Protein AF-A0A101WC70-F1 (afdb_monomer)

Sequence (126 aa):
MDKTLNGGHLANAIAVIALTVGQRHPVLVGEPLADASGFSHPGLIPTGIPMLCASQAGLVKIRREALDNGCDVVDFPIQGQQTKSYSEFIEMTEHIRPEDMKYTGIALIGQKKTIGRIVRNLELLR

Radius of gyration: 16.21 Å; Cα contacts (8 Å, |Δi|>4): 156; chains: 1; bounding box: 30×36×50 Å

Solvent-accessible surface area (backbone atoms only — not comparable to full-atom values): 7504 Å² total; per-residue (Å²): 53,30,66,86,58,54,72,70,64,36,54,48,50,53,50,58,45,49,54,53,49,42,71,77,42,54,83,54,46,42,71,65,45,66,49,99,86,68,52,77,41,82,39,51,58,87,61,90,79,89,56,40,32,32,53,60,73,47,49,53,51,50,52,53,54,36,50,80,70,72,29,51,75,47,72,40,51,51,54,73,77,73,46,94,46,70,65,58,30,50,62,60,49,76,76,49,52,81,90,74,58,50,48,49,31,64,49,81,45,70,58,67,70,60,53,48,66,74,51,68,88,51,48,72,59,130

Structure (mmCIF, N/CA/C/O backbone):
data_AF-A0A101WC70-F1
#
_entry.id   AF-A0A101WC70-F1
#
loop_
_atom_site.group_PDB
_atom_site.id
_atom_site.type_symbol
_atom_site.label_atom_id
_atom_site.label_alt_id
_atom_site.label_comp_id
_atom_site.label_asym_id
_atom_site.label_entity_id
_atom_site.label_seq_id
_atom_site.pdbx_PDB_ins_code
_atom_site.Cartn_x
_atom_site.Cartn_y
_atom_site.Cartn_z
_atom_site.occupancy
_atom_site.B_iso_or_equiv
_atom_site.auth_seq_id
_atom_site.auth_comp_id
_atom_site.auth_asym_id
_atom_site.auth_atom_id
_atom_site.pdbx_PDB_model_num
ATOM 1 N N . MET A 1 1 ? 4.820 -3.196 -0.959 1.00 97.62 1 MET A N 1
ATOM 2 C CA . MET A 1 1 ? 5.820 -2.200 -1.399 1.00 97.62 1 MET A CA 1
ATOM 3 C C . MET A 1 1 ? 6.978 -2.898 -2.087 1.00 97.62 1 MET A C 1
ATOM 5 O O . MET A 1 1 ? 7.262 -4.043 -1.740 1.00 97.62 1 MET A O 1
ATOM 9 N N . ASP A 1 2 ? 7.632 -2.245 -3.045 1.00 97.00 2 ASP A N 1
ATOM 10 C CA . ASP A 1 2 ? 8.917 -2.723 -3.560 1.00 97.00 2 ASP A CA 1
ATOM 11 C C . ASP A 1 2 ? 9.961 -2.660 -2.442 1.00 97.00 2 ASP A C 1
ATOM 13 O O . ASP A 1 2 ? 10.137 -1.626 -1.798 1.00 97.00 2 ASP A O 1
ATOM 17 N N . LYS A 1 3 ? 10.644 -3.780 -2.205 1.00 95.94 3 LYS A N 1
ATOM 18 C CA . LYS A 1 3 ? 11.658 -3.921 -1.158 1.00 95.94 3 LYS A CA 1
ATOM 19 C C . LYS A 1 3 ? 12.879 -3.015 -1.342 1.00 95.94 3 LYS A C 1
ATOM 21 O O . LYS A 1 3 ? 13.647 -2.864 -0.400 1.00 95.94 3 LYS A O 1
ATOM 26 N N . THR A 1 4 ? 13.109 -2.471 -2.539 1.00 95.25 4 THR A N 1
ATOM 27 C CA . THR A 1 4 ? 14.253 -1.576 -2.790 1.00 95.25 4 THR A CA 1
ATOM 28 C C . THR A 1 4 ? 13.941 -0.109 -2.499 1.00 95.25 4 THR A C 1
ATOM 30 O O . THR A 1 4 ? 14.854 0.717 -2.463 1.00 95.25 4 THR A O 1
ATOM 33 N N . LEU A 1 5 ? 12.664 0.233 -2.314 1.00 94.88 5 LEU A N 1
ATOM 34 C CA . LEU A 1 5 ? 12.217 1.602 -2.093 1.00 94.88 5 LEU A CA 1
ATOM 35 C C . LEU A 1 5 ? 12.533 2.043 -0.658 1.00 94.88 5 LEU A C 1
ATOM 37 O O . LEU A 1 5 ? 12.310 1.296 0.289 1.00 94.88 5 LEU A O 1
ATOM 41 N N . ASN A 1 6 ? 13.041 3.261 -0.487 1.00 95.06 6 ASN A N 1
ATOM 42 C CA . ASN A 1 6 ? 13.446 3.784 0.817 1.00 95.06 6 ASN A CA 1
ATOM 43 C C . ASN A 1 6 ? 13.182 5.294 0.934 1.00 95.06 6 ASN A C 1
ATOM 45 O O . ASN A 1 6 ? 12.882 5.972 -0.055 1.00 95.06 6 ASN A O 1
ATOM 49 N N . GLY A 1 7 ? 13.272 5.805 2.165 1.00 95.50 7 GLY A N 1
ATOM 50 C CA . GLY A 1 7 ? 13.205 7.233 2.468 1.00 95.50 7 GLY A CA 1
ATOM 51 C C . GLY A 1 7 ? 11.957 7.923 1.909 1.00 95.50 7 GLY A C 1
ATOM 52 O O . GLY A 1 7 ? 10.840 7.413 2.016 1.00 95.50 7 GLY A O 1
ATOM 53 N N . GLY A 1 8 ? 12.159 9.091 1.294 1.00 96.06 8 GLY A N 1
ATOM 54 C CA . GLY A 1 8 ? 11.073 9.914 0.753 1.00 96.06 8 GLY A CA 1
ATOM 55 C C . GLY A 1 8 ? 10.264 9.231 -0.351 1.00 96.06 8 GLY A C 1
ATOM 56 O O . GLY A 1 8 ? 9.047 9.387 -0.390 1.00 96.06 8 GLY A O 1
ATOM 57 N N . HIS A 1 9 ? 10.899 8.415 -1.199 1.00 94.94 9 HIS A N 1
ATOM 58 C CA . HIS A 1 9 ? 10.188 7.678 -2.247 1.00 94.94 9 HIS A CA 1
ATOM 59 C C . HIS A 1 9 ? 9.244 6.628 -1.652 1.00 94.94 9 HIS A C 1
ATOM 61 O O . HIS A 1 9 ? 8.115 6.479 -2.117 1.00 94.94 9 HIS A O 1
ATOM 67 N N . LEU A 1 10 ? 9.663 5.937 -0.588 1.00 96.94 10 LEU A N 1
ATOM 68 C CA . LEU A 1 10 ? 8.797 4.983 0.101 1.00 96.94 10 LEU A CA 1
ATOM 69 C C . LEU A 1 10 ? 7.607 5.690 0.752 1.00 96.94 10 LEU A C 1
ATOM 71 O O . LEU A 1 10 ? 6.467 5.285 0.535 1.00 96.94 10 LEU A O 1
ATOM 75 N N . ALA A 1 11 ? 7.864 6.774 1.488 1.00 97.06 11 ALA A N 1
ATOM 76 C CA . ALA A 1 11 ? 6.817 7.555 2.140 1.00 97.06 11 ALA A CA 1
ATOM 77 C C . ALA A 1 11 ? 5.799 8.109 1.128 1.00 97.06 11 ALA A C 1
ATOM 79 O O . ALA A 1 11 ? 4.591 7.995 1.335 1.00 97.06 11 ALA A O 1
ATOM 80 N N . ASN A 1 12 ? 6.279 8.645 0.003 1.00 96.00 12 ASN A N 1
ATOM 81 C CA . ASN A 1 12 ? 5.430 9.145 -1.072 1.00 96.00 12 ASN A CA 1
ATOM 82 C C . ASN A 1 12 ? 4.545 8.041 -1.669 1.00 96.00 12 ASN A C 1
ATOM 84 O O . ASN A 1 12 ? 3.337 8.238 -1.784 1.00 96.00 12 ASN A O 1
ATOM 88 N N . ALA A 1 13 ? 5.115 6.876 -1.993 1.00 97.38 13 ALA A N 1
ATOM 89 C CA . ALA A 1 13 ? 4.345 5.774 -2.562 1.00 97.38 13 ALA A CA 1
ATOM 90 C C . ALA A 1 13 ? 3.240 5.297 -1.606 1.00 97.38 13 ALA A C 1
ATOM 92 O O . ALA A 1 13 ? 2.104 5.092 -2.030 1.00 97.38 13 ALA A O 1
ATOM 93 N N . ILE A 1 14 ? 3.546 5.178 -0.309 1.00 97.44 14 ILE A N 1
ATOM 94 C CA . ILE A 1 14 ? 2.555 4.826 0.717 1.00 97.44 14 ILE A CA 1
ATOM 95 C C . ILE A 1 14 ? 1.439 5.874 0.768 1.00 97.44 14 ILE A C 1
ATOM 97 O O . ILE A 1 14 ? 0.268 5.503 0.763 1.00 97.44 14 ILE A O 1
ATOM 101 N N . ALA A 1 15 ? 1.783 7.165 0.781 1.00 97.12 15 ALA A N 1
ATOM 102 C CA . ALA A 1 15 ? 0.808 8.249 0.866 1.00 97.12 15 ALA A CA 1
ATOM 103 C C . ALA A 1 15 ? -0.137 8.287 -0.345 1.00 97.12 15 ALA A C 1
ATOM 105 O O . ALA A 1 15 ? -1.352 8.346 -0.168 1.00 97.12 15 ALA A O 1
ATOM 106 N N . VAL A 1 16 ? 0.396 8.201 -1.56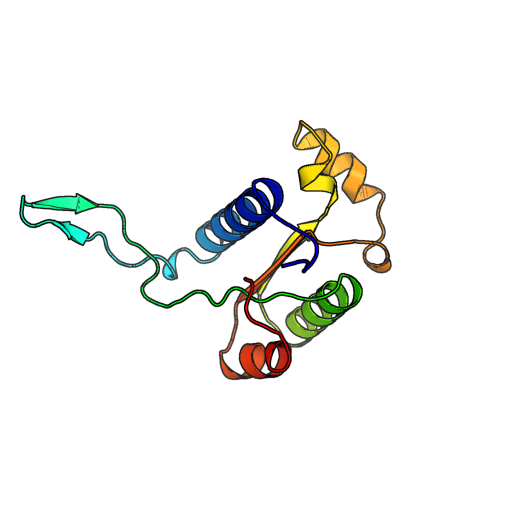8 1.00 96.56 16 VAL A N 1
ATOM 107 C CA . VAL A 1 16 ? -0.403 8.215 -2.809 1.00 96.56 16 VAL A CA 1
ATOM 108 C C . VAL A 1 16 ? -1.372 7.031 -2.857 1.00 96.56 16 VAL A C 1
ATOM 110 O O . VAL A 1 16 ? -2.562 7.203 -3.144 1.00 96.56 16 VAL A O 1
ATOM 113 N N . ILE A 1 17 ? -0.881 5.834 -2.522 1.00 97.94 17 ILE A N 1
ATOM 114 C CA . ILE A 1 17 ? -1.711 4.629 -2.466 1.00 97.94 17 ILE A CA 1
ATOM 115 C C . ILE A 1 17 ? -2.792 4.792 -1.391 1.00 97.94 17 ILE A C 1
ATOM 117 O O . ILE A 1 17 ? -3.969 4.584 -1.678 1.00 97.94 17 ILE A O 1
ATOM 121 N N . ALA A 1 18 ? -2.427 5.205 -0.174 1.00 96.75 18 ALA A N 1
ATOM 122 C CA . ALA A 1 18 ? -3.361 5.348 0.941 1.00 96.75 18 ALA A CA 1
ATOM 123 C C . ALA A 1 18 ? -4.463 6.385 0.670 1.00 96.75 18 ALA A C 1
ATOM 125 O O . ALA A 1 18 ? -5.623 6.117 0.977 1.00 96.75 18 ALA A O 1
ATOM 126 N N . LEU A 1 19 ? -4.134 7.525 0.049 1.00 96.44 19 LEU A N 1
ATOM 127 C CA . LEU A 1 19 ? -5.117 8.542 -0.346 1.00 96.44 19 LEU A CA 1
ATOM 128 C C . LEU A 1 19 ? -6.157 7.971 -1.314 1.00 96.44 19 LEU A C 1
ATOM 130 O O . LEU A 1 19 ? -7.358 8.152 -1.120 1.00 96.44 19 LEU A O 1
ATOM 134 N N . THR A 1 20 ? -5.700 7.220 -2.316 1.00 97.56 20 THR A N 1
ATOM 135 C CA . THR A 1 20 ? -6.585 6.593 -3.305 1.00 97.56 20 THR A CA 1
ATOM 136 C C . THR A 1 20 ? -7.436 5.487 -2.672 1.00 97.56 20 THR A C 1
ATOM 138 O O . THR A 1 20 ? -8.629 5.386 -2.954 1.00 97.56 20 THR A O 1
ATOM 141 N N . VAL A 1 21 ? -6.861 4.679 -1.771 1.00 96.94 21 VAL A N 1
ATOM 142 C CA . VAL A 1 21 ? -7.612 3.670 -1.005 1.00 96.94 21 VAL A CA 1
ATOM 143 C C . VAL A 1 21 ? -8.687 4.328 -0.144 1.00 96.94 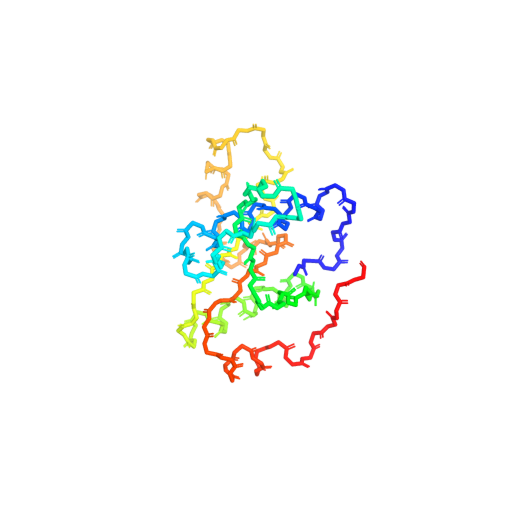21 VAL A C 1
ATOM 145 O O . VAL A 1 21 ? -9.829 3.884 -0.183 1.00 96.94 21 VAL A O 1
ATOM 148 N N . GLY A 1 22 ? -8.356 5.394 0.589 1.00 95.12 22 GLY A N 1
ATOM 149 C CA . GLY A 1 22 ? -9.307 6.119 1.434 1.00 95.12 22 GLY A CA 1
ATOM 150 C C . GLY A 1 22 ? -10.440 6.764 0.634 1.00 95.12 22 GLY A C 1
ATOM 151 O O . GLY A 1 22 ? -11.591 6.711 1.054 1.00 95.12 22 GLY A O 1
ATOM 152 N N . GLN A 1 23 ? -10.143 7.297 -0.555 1.00 96.44 23 GLN A N 1
ATOM 153 C CA . GLN A 1 23 ? -11.167 7.828 -1.458 1.00 96.44 23 GLN A CA 1
ATOM 154 C C . GLN A 1 23 ? -12.114 6.730 -1.970 1.00 96.44 23 GLN A C 1
ATOM 156 O O . GLN A 1 23 ? -13.320 6.950 -2.063 1.00 96.44 23 GLN A O 1
ATOM 161 N N . ARG A 1 24 ? -11.580 5.554 -2.323 1.00 97.12 24 ARG A N 1
ATOM 162 C CA . ARG A 1 24 ? -12.365 4.427 -2.859 1.00 97.12 24 ARG A CA 1
ATOM 163 C C . ARG A 1 24 ? -13.131 3.663 -1.781 1.00 97.12 24 ARG A C 1
ATOM 165 O O . ARG A 1 24 ? -14.204 3.137 -2.057 1.00 97.12 24 ARG A O 1
ATOM 172 N N . HIS A 1 25 ? -12.587 3.611 -0.567 1.00 95.25 25 HIS A N 1
ATOM 173 C CA . HIS A 1 25 ? -13.133 2.887 0.582 1.00 95.25 25 HIS A CA 1
ATOM 174 C C . HIS A 1 25 ? -13.266 3.821 1.792 1.00 95.25 25 HIS A C 1
ATOM 176 O O . HIS A 1 25 ? -12.614 3.595 2.814 1.00 95.25 25 HIS A O 1
ATOM 182 N N . PRO A 1 26 ? -14.122 4.859 1.721 1.00 93.94 26 PRO A N 1
ATOM 183 C CA . PRO A 1 26 ? -14.254 5.847 2.795 1.00 93.94 26 PRO A CA 1
ATOM 184 C C . PRO A 1 26 ? -14.712 5.226 4.123 1.00 93.94 26 PRO A C 1
ATOM 186 O O . PRO A 1 26 ? -14.382 5.739 5.184 1.00 93.94 26 PRO A O 1
ATOM 189 N N . VAL A 1 27 ? -15.386 4.069 4.071 1.00 92.38 27 VAL A N 1
ATOM 190 C CA . VAL A 1 27 ? -15.795 3.267 5.241 1.00 92.38 27 VAL A CA 1
ATOM 191 C C . VAL A 1 27 ? -14.621 2.772 6.100 1.00 92.38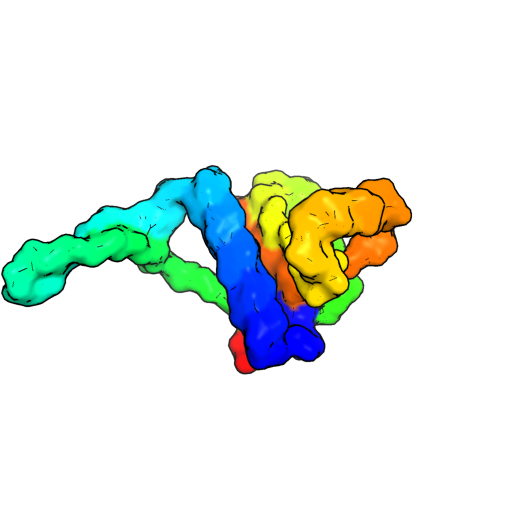 27 VAL A C 1
ATOM 193 O O . VAL A 1 27 ? -14.824 2.343 7.232 1.00 92.38 27 VAL A O 1
ATOM 196 N N . LEU A 1 28 ? -13.388 2.801 5.581 1.00 91.88 28 LEU A N 1
ATOM 197 C CA . LEU A 1 28 ? -12.200 2.453 6.363 1.00 91.88 28 LEU A CA 1
ATOM 198 C C . LEU A 1 28 ? -11.850 3.522 7.400 1.00 91.88 28 LEU A C 1
ATOM 200 O O . LEU A 1 28 ? -11.139 3.214 8.353 1.00 91.88 28 LEU A O 1
ATOM 204 N N . VAL A 1 29 ? -12.306 4.761 7.216 1.00 94.00 29 VAL A N 1
ATOM 205 C CA . VAL A 1 29 ? -12.059 5.859 8.151 1.00 94.00 29 VAL A CA 1
ATOM 206 C C . VAL A 1 29 ? -13.119 5.808 9.249 1.00 94.00 29 VAL A C 1
ATOM 208 O O . VAL A 1 29 ? -14.313 5.792 8.960 1.00 94.00 29 VAL A O 1
ATOM 211 N N . GLY A 1 30 ? -12.679 5.734 10.506 1.00 94.44 30 GLY A N 1
ATOM 212 C CA . GLY A 1 30 ? -13.573 5.724 11.661 1.00 94.44 30 GLY A CA 1
ATOM 213 C C . GLY A 1 30 ? -14.194 7.091 11.954 1.00 94.44 30 GLY A C 1
ATOM 214 O O . GLY A 1 30 ? -13.941 8.077 11.266 1.00 94.44 30 GLY A O 1
ATOM 215 N N . GLU A 1 31 ? -14.985 7.148 13.022 1.00 94.94 31 GLU A N 1
ATOM 216 C CA . GLU A 1 31 ? -15.568 8.399 13.509 1.00 94.94 31 GLU A CA 1
ATOM 217 C C . GLU A 1 31 ? -14.489 9.386 14.000 1.00 94.94 31 GLU A C 1
ATOM 219 O O . GLU A 1 31 ? -13.421 8.956 14.458 1.00 94.94 31 GLU A O 1
ATOM 224 N N . PRO A 1 32 ? -14.755 10.706 13.945 1.00 96.31 32 PRO A N 1
ATOM 225 C CA . PRO A 1 32 ? -13.933 11.712 14.608 1.00 96.31 32 PRO A CA 1
ATOM 226 C C . PRO A 1 32 ? -13.707 11.391 16.089 1.00 96.31 32 PRO A C 1
ATOM 228 O O . PRO A 1 32 ? -14.600 10.883 16.771 1.00 96.31 32 PRO A O 1
ATOM 231 N N . LEU A 1 33 ? -12.525 11.731 16.603 1.00 94.31 33 LEU A N 1
ATOM 232 C CA . LEU A 1 33 ? -12.203 11.585 18.023 1.00 94.31 33 LEU A CA 1
ATOM 233 C C . LEU A 1 33 ? -12.120 12.951 18.703 1.00 94.31 33 LEU A C 1
ATOM 235 O O . LEU A 1 33 ? -11.558 13.893 18.150 1.00 94.31 33 LEU A O 1
ATOM 239 N N . ALA A 1 34 ? -12.652 13.050 19.917 1.00 97.06 34 ALA A N 1
ATOM 240 C CA . ALA A 1 34 ? -12.475 14.222 20.762 1.00 97.06 34 ALA A CA 1
ATOM 241 C C . ALA A 1 34 ? -11.295 14.003 21.713 1.00 97.06 34 ALA A C 1
ATOM 243 O O . ALA A 1 34 ? -11.173 12.937 22.321 1.00 97.06 34 ALA A O 1
ATOM 244 N N . ASP A 1 35 ? -10.436 15.007 21.858 1.00 96.38 35 ASP A N 1
ATOM 245 C CA . ASP A 1 35 ? -9.435 15.005 22.921 1.00 96.38 35 ASP A CA 1
ATOM 246 C C . ASP A 1 35 ? -10.015 15.492 24.262 1.00 96.38 35 ASP A C 1
ATOM 248 O O . ASP A 1 35 ? -11.184 15.867 24.374 1.00 96.38 35 ASP A O 1
ATOM 252 N N . ALA A 1 36 ? -9.185 15.490 25.307 1.00 97.19 36 ALA A N 1
ATOM 253 C CA . ALA A 1 36 ? -9.596 15.878 26.657 1.00 97.19 36 ALA A CA 1
ATOM 254 C C . ALA A 1 36 ? -10.021 17.356 26.788 1.00 97.19 36 ALA A C 1
ATOM 256 O O . ALA A 1 36 ? -10.625 17.720 27.794 1.00 97.19 36 ALA A O 1
ATOM 257 N N . SER A 1 37 ? -9.720 18.205 25.798 1.00 96.88 37 SER A N 1
ATOM 258 C CA . SER A 1 37 ? -10.171 19.601 25.752 1.00 96.88 37 SER A CA 1
ATOM 259 C C . SER A 1 37 ? -11.520 19.774 25.046 1.00 96.88 37 SER A C 1
ATOM 261 O O . SER A 1 37 ? -12.068 20.874 25.026 1.00 96.88 37 SER A O 1
ATOM 263 N N . GLY A 1 38 ? -12.068 18.694 24.479 1.00 95.88 38 GLY A N 1
ATOM 264 C CA . GLY A 1 38 ? -13.266 18.724 23.644 1.00 95.88 38 GLY A CA 1
ATOM 265 C C . GLY A 1 38 ? -12.990 19.121 22.192 1.00 95.88 38 GLY A C 1
ATOM 266 O O . GLY A 1 38 ? -13.939 19.335 21.438 1.00 95.88 38 GLY A O 1
ATOM 267 N N . PHE A 1 39 ? -11.722 19.214 21.773 1.00 97.38 39 PHE A N 1
ATOM 268 C CA . PHE A 1 39 ? -11.380 19.485 20.380 1.00 97.38 39 PHE A CA 1
ATOM 269 C C . PHE A 1 39 ? -11.520 18.212 19.536 1.00 97.38 39 PHE A C 1
ATOM 271 O O . PHE A 1 39 ? -11.037 17.142 19.910 1.00 97.38 39 PHE A O 1
ATOM 278 N N . SER A 1 40 ? -12.199 18.335 18.393 1.00 97.44 40 SER A N 1
ATOM 279 C CA . SER A 1 40 ? -12.473 17.222 17.482 1.00 97.44 40 SER A CA 1
ATOM 280 C C . SER A 1 40 ? -11.366 17.074 16.441 1.00 97.44 40 SER A C 1
ATOM 282 O O . SER A 1 40 ? -11.088 17.999 15.680 1.00 97.44 40 SER A O 1
ATOM 284 N N . HIS A 1 41 ? -10.810 15.872 16.338 1.00 97.25 41 HIS A N 1
ATOM 285 C CA . HIS A 1 41 ? -9.860 15.459 15.307 1.00 97.25 41 HIS A CA 1
ATOM 286 C C . HIS A 1 41 ? -10.560 14.573 14.266 1.00 97.25 41 HIS A C 1
ATOM 288 O O . HIS A 1 41 ? -11.494 13.850 14.624 1.00 97.25 41 HIS A O 1
ATOM 294 N N . PRO A 1 42 ? -10.123 14.577 12.993 1.00 95.31 42 PRO A N 1
ATOM 295 C CA . PRO A 1 42 ? -10.628 13.644 11.991 1.00 95.31 42 PRO A CA 1
ATOM 296 C C . PRO A 1 42 ? -10.445 12.187 12.416 1.00 95.31 42 PRO A C 1
ATOM 298 O O . PRO A 1 42 ? -9.473 11.841 13.091 1.00 95.31 42 PRO A O 1
ATOM 301 N N . GLY A 1 43 ? -11.362 11.328 11.979 1.00 94.25 43 GLY A N 1
ATOM 302 C CA . GLY A 1 43 ? -11.260 9.899 12.228 1.00 94.25 43 GLY A CA 1
ATOM 303 C C . GLY A 1 43 ? -10.042 9.273 11.555 1.00 94.25 43 GLY A C 1
ATOM 304 O O . GLY A 1 43 ? -9.559 9.734 10.519 1.00 94.25 43 GLY A O 1
ATOM 305 N N . LEU A 1 44 ? -9.550 8.195 12.156 1.00 93.00 44 LEU A N 1
ATOM 306 C CA . LEU A 1 44 ? -8.450 7.385 11.639 1.00 93.00 44 LEU A CA 1
ATOM 307 C C . LEU A 1 44 ? -8.937 5.961 11.381 1.00 93.00 44 LEU A C 1
ATOM 309 O O . LEU A 1 44 ? -10.024 5.568 11.803 1.00 93.00 44 LEU A O 1
ATOM 313 N N . ILE A 1 45 ? -8.126 5.179 10.674 1.00 92.69 45 ILE A N 1
ATOM 314 C CA . ILE A 1 45 ? -8.469 3.793 10.361 1.00 92.69 45 ILE A CA 1
ATOM 315 C C . ILE A 1 45 ? -8.422 2.973 11.662 1.00 92.69 45 ILE A C 1
ATOM 317 O O . ILE A 1 45 ? -7.362 2.898 12.288 1.00 92.69 45 ILE A O 1
ATOM 321 N N . PRO A 1 46 ? -9.536 2.345 12.087 1.00 89.06 46 PRO A N 1
ATOM 322 C CA . PRO A 1 46 ? -9.612 1.647 13.373 1.00 89.06 46 PRO A CA 1
ATOM 323 C C . PRO A 1 46 ? -8.901 0.286 13.348 1.00 89.06 46 PRO A C 1
ATOM 325 O O . PRO A 1 46 ? -8.682 -0.335 14.386 1.00 89.06 46 PRO A O 1
ATOM 328 N N . THR A 1 47 ? -8.539 -0.199 12.159 1.00 86.56 47 THR A N 1
ATOM 329 C CA . THR A 1 47 ? -7.790 -1.438 11.949 1.00 86.56 47 THR A CA 1
ATOM 330 C C . THR A 1 47 ? -6.372 -1.144 11.477 1.00 86.56 47 THR A C 1
ATOM 332 O O . THR A 1 47 ? -6.159 -0.263 10.650 1.00 86.56 47 THR A O 1
ATOM 335 N N . GLY A 1 48 ? -5.394 -1.930 11.929 1.00 86.75 48 GLY A N 1
ATOM 336 C CA . GLY A 1 48 ? -4.027 -1.811 11.419 1.00 86.75 48 GLY A CA 1
ATOM 337 C C . GLY A 1 48 ? -3.943 -2.064 9.908 1.00 86.75 48 GLY A C 1
ATOM 338 O O . GLY A 1 48 ? -4.668 -2.907 9.378 1.00 86.75 48 GLY A O 1
ATOM 339 N N . ILE A 1 49 ? -3.024 -1.366 9.235 1.00 92.44 49 ILE A N 1
ATOM 340 C CA . ILE A 1 49 ? -2.682 -1.578 7.821 1.00 92.44 49 ILE A CA 1
ATOM 341 C C . ILE A 1 49 ? -1.296 -2.233 7.764 1.00 92.44 49 ILE A C 1
ATOM 343 O O . ILE A 1 49 ? -0.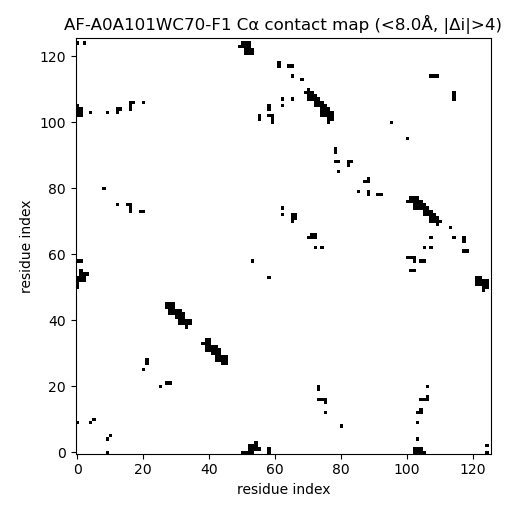291 -1.545 7.956 1.00 92.44 49 ILE A O 1
ATOM 347 N N . PRO A 1 50 ? -1.201 -3.557 7.539 1.00 94.19 50 PRO A N 1
ATOM 348 C CA . PRO A 1 50 ? 0.087 -4.227 7.437 1.00 94.19 50 PRO A CA 1
ATOM 349 C C . PRO A 1 50 ? 0.858 -3.741 6.211 1.00 94.19 50 PRO A C 1
ATOM 351 O O . PRO A 1 50 ? 0.385 -3.853 5.080 1.00 94.19 50 PRO A O 1
ATOM 354 N N . MET A 1 51 ? 2.076 -3.257 6.435 1.00 96.38 51 MET A N 1
ATOM 355 C CA . MET A 1 51 ? 2.985 -2.867 5.364 1.00 96.38 51 MET A CA 1
ATOM 356 C C . MET A 1 51 ? 3.948 -4.016 5.085 1.00 96.38 51 MET A C 1
ATOM 358 O O . MET A 1 51 ? 4.717 -4.415 5.956 1.00 96.38 51 MET A O 1
ATOM 362 N N . LEU A 1 52 ? 3.885 -4.562 3.871 1.00 97.88 52 LEU A N 1
ATOM 363 C CA . LEU A 1 52 ? 4.663 -5.728 3.442 1.00 97.88 52 LEU A CA 1
ATOM 364 C C . LEU A 1 52 ? 5.570 -5.373 2.262 1.00 97.88 52 LEU A C 1
ATOM 366 O O . LEU A 1 52 ? 5.236 -4.493 1.455 1.00 97.88 52 LEU A O 1
ATOM 370 N N . CYS A 1 53 ? 6.692 -6.076 2.124 1.00 97.00 53 CYS A N 1
ATOM 371 C CA . CYS A 1 53 ? 7.626 -5.901 1.015 1.00 97.00 53 CYS A CA 1
ATOM 372 C C . CYS A 1 53 ? 7.668 -7.124 0.080 1.00 97.00 53 CYS A C 1
ATOM 374 O O . CYS A 1 53 ? 7.419 -8.262 0.478 1.00 97.00 53 CYS A O 1
ATOM 376 N N . ALA A 1 54 ? 7.948 -6.877 -1.200 1.00 97.12 54 ALA A N 1
ATOM 377 C CA . ALA A 1 54 ? 8.100 -7.901 -2.229 1.00 97.12 54 ALA A CA 1
ATOM 378 C C . ALA A 1 54 ? 9.108 -7.440 -3.295 1.00 97.12 54 ALA A C 1
ATOM 380 O O . ALA A 1 54 ? 9.447 -6.261 -3.381 1.00 97.12 54 ALA A O 1
ATOM 381 N N . SER A 1 55 ? 9.591 -8.370 -4.123 1.00 96.69 55 SER A N 1
ATOM 382 C CA . SER A 1 55 ? 10.304 -8.018 -5.357 1.00 96.69 55 SER A CA 1
ATOM 383 C C . SER A 1 55 ? 9.333 -7.485 -6.417 1.00 96.69 55 SER A C 1
ATOM 385 O O . SER A 1 55 ? 8.134 -7.748 -6.340 1.00 96.69 55 SER A O 1
ATOM 387 N N . GLN A 1 56 ? 9.848 -6.828 -7.461 1.00 95.31 56 GLN A N 1
ATOM 388 C CA . GLN A 1 56 ? 9.045 -6.386 -8.612 1.00 95.31 56 GLN A CA 1
ATOM 389 C C . GLN A 1 56 ? 8.201 -7.514 -9.228 1.00 95.31 56 GLN A C 1
ATOM 391 O O . GLN A 1 56 ? 6.985 -7.387 -9.353 1.00 95.31 56 GLN A O 1
ATOM 396 N N . ALA A 1 57 ? 8.815 -8.667 -9.518 1.00 94.50 57 ALA A N 1
ATOM 397 C CA . ALA A 1 57 ? 8.088 -9.835 -10.023 1.00 94.50 57 ALA A CA 1
ATOM 398 C C . ALA A 1 57 ? 7.026 -10.341 -9.026 1.00 94.50 57 ALA A C 1
ATOM 400 O O . ALA A 1 57 ? 5.952 -10.796 -9.423 1.00 94.50 57 ALA A O 1
ATOM 401 N N . GLY A 1 58 ? 7.313 -10.234 -7.724 1.00 96.12 58 GLY A N 1
ATOM 402 C CA . GLY A 1 58 ? 6.361 -10.531 -6.660 1.00 96.12 58 GLY A CA 1
ATOM 403 C C . GLY A 1 58 ? 5.145 -9.609 -6.702 1.00 96.12 58 GLY A C 1
ATOM 404 O O . GLY A 1 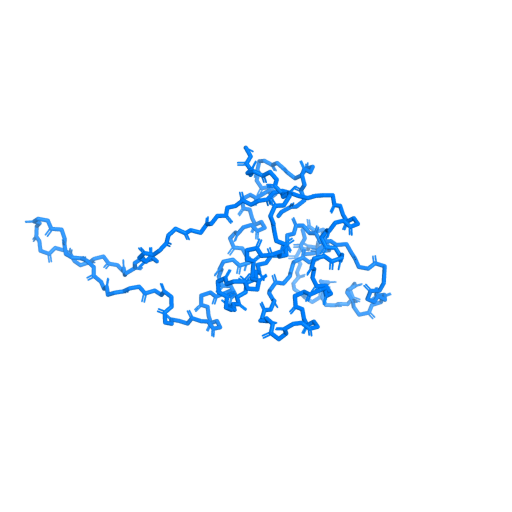58 ? 4.025 -10.107 -6.692 1.00 96.12 58 GLY A O 1
ATOM 405 N N . LEU A 1 59 ? 5.345 -8.292 -6.812 1.00 96.88 59 LEU A N 1
ATOM 406 C CA . LEU A 1 59 ? 4.258 -7.308 -6.886 1.00 96.88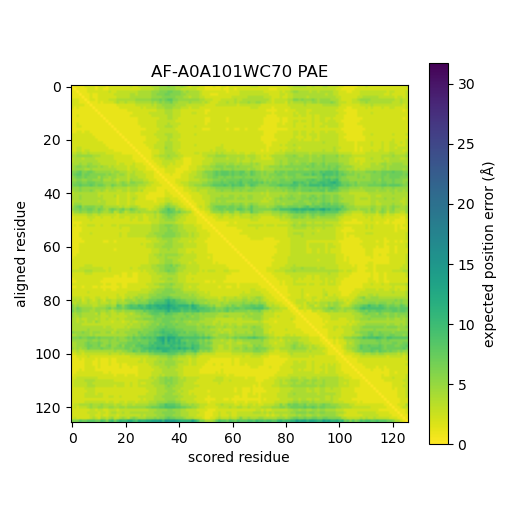 59 LEU A CA 1
ATOM 407 C C . LEU A 1 59 ? 3.332 -7.565 -8.078 1.00 96.88 59 LEU A C 1
ATOM 409 O O . LEU A 1 59 ? 2.120 -7.620 -7.892 1.00 96.88 59 LEU A O 1
ATOM 413 N N . VAL A 1 60 ? 3.888 -7.806 -9.270 1.00 95.50 60 VAL A N 1
ATOM 414 C CA . VAL A 1 60 ? 3.097 -8.130 -10.472 1.00 95.50 60 VAL A CA 1
ATOM 415 C C . VAL A 1 60 ? 2.262 -9.396 -10.252 1.00 95.50 60 VAL A C 1
ATOM 417 O O . VAL A 1 60 ? 1.064 -9.421 -10.545 1.00 95.50 60 VAL A O 1
ATOM 420 N N . LYS A 1 61 ? 2.867 -10.446 -9.681 1.00 95.31 61 LYS A N 1
ATOM 421 C CA . LYS A 1 61 ? 2.167 -11.703 -9.386 1.00 95.31 61 LYS A CA 1
ATOM 422 C C . LYS A 1 61 ? 1.045 -11.506 -8.365 1.00 95.31 61 LYS A C 1
ATOM 424 O O . LYS A 1 61 ? -0.058 -11.988 -8.601 1.00 95.31 61 LYS A O 1
ATOM 429 N N . ILE A 1 62 ? 1.328 -10.813 -7.262 1.00 97.19 62 ILE A N 1
ATOM 430 C CA . ILE A 1 62 ? 0.371 -10.537 -6.181 1.00 97.19 62 ILE A CA 1
ATOM 431 C C . ILE A 1 62 ? -0.808 -9.729 -6.713 1.00 97.19 62 ILE A C 1
ATOM 433 O O . ILE A 1 62 ? -1.952 -10.079 -6.445 1.00 97.19 62 ILE A O 1
ATOM 437 N N . ARG A 1 63 ? -0.532 -8.678 -7.492 1.00 97.06 63 ARG A N 1
ATOM 438 C CA . ARG A 1 63 ? -1.552 -7.843 -8.127 1.00 97.06 63 ARG A CA 1
ATOM 439 C C . ARG A 1 63 ? -2.502 -8.680 -8.979 1.00 97.06 63 ARG A C 1
ATOM 441 O O . ARG A 1 63 ? -3.712 -8.591 -8.803 1.00 97.06 63 ARG A O 1
ATOM 448 N N . ARG A 1 64 ? -1.957 -9.495 -9.887 1.00 95.94 64 ARG A N 1
ATOM 449 C CA . ARG A 1 64 ? -2.762 -10.367 -10.750 1.00 95.94 64 ARG A CA 1
ATOM 450 C C . ARG A 1 64 ? -3.589 -11.349 -9.923 1.00 95.94 64 ARG A C 1
ATOM 452 O O . ARG A 1 64 ? -4.792 -11.427 -10.107 1.00 95.94 64 ARG A O 1
ATOM 459 N N . GLU A 1 65 ? -2.960 -12.035 -8.969 1.00 97.25 65 GLU A N 1
ATOM 460 C CA . GLU A 1 65 ? -3.655 -12.996 -8.109 1.00 97.25 65 GLU A CA 1
ATOM 461 C C . GLU A 1 65 ? -4.789 -12.340 -7.306 1.00 97.25 65 GLU A C 1
ATOM 463 O O . GLU A 1 65 ? -5.853 -12.935 -7.148 1.00 97.25 65 GLU A O 1
ATOM 468 N N . ALA A 1 66 ? -4.589 -11.117 -6.816 1.00 98.06 66 ALA A N 1
ATOM 469 C CA . ALA A 1 66 ? -5.614 -10.359 -6.112 1.00 98.06 66 ALA A CA 1
ATOM 470 C C . ALA A 1 66 ? -6.808 -10.022 -7.017 1.00 98.06 66 ALA A C 1
ATOM 472 O O . ALA A 1 66 ? -7.944 -10.291 -6.627 1.00 98.06 66 ALA A O 1
ATOM 473 N N . LEU A 1 67 ? -6.559 -9.513 -8.228 1.00 97.19 67 LEU A N 1
ATOM 474 C CA . LEU A 1 67 ? -7.612 -9.235 -9.211 1.00 97.19 67 LEU A CA 1
ATOM 475 C C . LEU A 1 67 ? -8.388 -10.508 -9.582 1.00 97.19 67 LEU A C 1
ATOM 477 O O . LEU A 1 67 ? -9.616 -10.509 -9.536 1.00 97.19 67 LEU A O 1
ATOM 481 N N . ASP A 1 68 ? -7.686 -11.617 -9.839 1.00 97.75 68 ASP A N 1
ATOM 482 C CA . ASP A 1 68 ? -8.293 -12.914 -10.178 1.00 97.75 68 ASP A CA 1
ATOM 483 C C . ASP A 1 68 ? -9.174 -13.473 -9.044 1.00 97.75 68 ASP A C 1
ATOM 485 O O . ASP A 1 68 ? -10.069 -14.283 -9.278 1.00 97.75 68 ASP A O 1
ATOM 489 N N . ASN A 1 69 ? -8.926 -13.055 -7.797 1.00 97.88 69 ASN A N 1
ATOM 490 C CA . ASN A 1 69 ? -9.702 -13.454 -6.620 1.00 97.88 69 ASN A CA 1
ATOM 491 C C . ASN A 1 69 ? -10.722 -12.384 -6.178 1.00 97.88 69 ASN A C 1
ATOM 493 O O . ASN A 1 69 ? -11.255 -12.476 -5.069 1.00 97.88 69 ASN A O 1
ATOM 497 N N . GLY A 1 70 ? -11.001 -11.382 -7.019 1.00 97.19 70 GLY A N 1
ATOM 498 C CA . GLY A 1 70 ? -12.025 -10.364 -6.769 1.00 97.19 70 GLY A CA 1
ATOM 499 C C . GLY A 1 70 ? -11.659 -9.337 -5.694 1.00 97.19 70 GLY A C 1
ATOM 500 O O . GLY A 1 70 ? -12.551 -8.741 -5.093 1.00 97.19 70 GLY A O 1
ATOM 501 N N . CYS A 1 71 ? -10.369 -9.143 -5.409 1.00 98.19 71 CYS A N 1
ATOM 502 C CA . CYS A 1 71 ? -9.915 -8.023 -4.590 1.00 98.19 71 CYS A CA 1
ATOM 503 C C . CYS A 1 71 ? -9.941 -6.722 -5.401 1.00 98.19 71 CYS A C 1
ATOM 505 O O . CYS A 1 71 ? -9.626 -6.719 -6.591 1.00 98.19 71 CYS A O 1
ATOM 507 N N . ASP A 1 72 ? -10.220 -5.607 -4.729 1.00 97.94 72 ASP A N 1
ATOM 508 C CA . ASP A 1 72 ? -9.867 -4.294 -5.259 1.00 97.94 72 ASP A CA 1
ATOM 509 C C . ASP A 1 72 ? -8.363 -4.064 -5.073 1.00 97.94 72 ASP A C 1
ATOM 511 O O . ASP A 1 72 ? -7.775 -4.456 -4.055 1.00 97.94 72 ASP A O 1
ATOM 515 N N . VAL A 1 73 ? -7.742 -3.438 -6.068 1.00 98.12 73 VAL A N 1
ATOM 516 C CA . VAL A 1 73 ? -6.307 -3.170 -6.083 1.00 98.12 73 VAL A CA 1
ATOM 517 C C . VAL A 1 73 ? -6.071 -1.714 -6.439 1.00 98.12 73 VAL A C 1
ATOM 519 O O . VAL A 1 73 ? -6.509 -1.236 -7.481 1.00 98.12 73 VAL A O 1
ATOM 522 N N . VAL A 1 74 ? -5.321 -1.032 -5.579 1.00 98.19 74 VAL A N 1
ATOM 523 C CA . VAL A 1 74 ? -4.728 0.270 -5.884 1.00 98.19 74 VAL A CA 1
ATOM 524 C C . VAL A 1 74 ? -3.241 0.038 -6.080 1.00 98.19 74 VAL A C 1
ATOM 526 O O . VAL A 1 74 ? -2.551 -0.364 -5.146 1.00 98.19 74 VAL A O 1
ATOM 529 N N . ASP A 1 75 ? -2.747 0.258 -7.290 1.00 96.62 75 ASP A N 1
ATOM 530 C CA . ASP A 1 75 ? -1.337 0.113 -7.630 1.00 96.62 75 ASP A CA 1
ATOM 531 C C . ASP A 1 75 ? -0.708 1.468 -7.968 1.00 96.62 75 ASP A C 1
ATOM 533 O O . ASP A 1 75 ? -1.398 2.415 -8.339 1.00 96.62 75 ASP A O 1
ATOM 537 N N . PHE A 1 76 ? 0.606 1.584 -7.762 1.00 97.06 76 PHE A N 1
ATOM 538 C CA . PHE A 1 76 ? 1.341 2.801 -8.090 1.00 97.06 76 PHE A CA 1
ATOM 539 C C . PHE A 1 76 ? 2.565 2.481 -8.957 1.00 97.06 76 PHE A C 1
ATOM 541 O O . PHE A 1 76 ? 3.566 1.971 -8.435 1.00 97.06 76 PHE A O 1
ATOM 548 N N . PRO A 1 77 ? 2.501 2.736 -10.277 1.00 96.12 77 PRO A N 1
ATOM 549 C CA . PRO A 1 77 ? 3.616 2.504 -11.190 1.00 96.12 77 PRO A CA 1
ATOM 550 C C . PRO A 1 77 ? 4.853 3.346 -10.864 1.00 96.12 77 PRO A C 1
ATOM 552 O O . PRO A 1 77 ? 4.744 4.444 -10.317 1.00 96.12 77 PRO A O 1
ATOM 555 N N . ILE A 1 78 ? 6.042 2.866 -11.244 1.00 95.12 78 ILE A N 1
ATOM 556 C CA . ILE A 1 78 ? 7.311 3.595 -11.023 1.00 95.12 78 ILE A CA 1
ATOM 557 C C . ILE A 1 78 ? 7.334 4.979 -11.686 1.00 95.12 78 ILE A C 1
ATOM 559 O O . ILE A 1 78 ? 7.976 5.895 -11.177 1.00 95.12 78 ILE A O 1
ATOM 563 N N . GLN A 1 79 ? 6.599 5.144 -12.785 1.00 94.44 79 GLN A N 1
ATOM 564 C CA . GLN A 1 79 ? 6.503 6.378 -13.559 1.00 94.44 79 GLN A CA 1
ATOM 565 C C . GLN A 1 79 ? 5.936 7.522 -12.723 1.00 94.44 79 GLN A C 1
ATOM 567 O O . GLN A 1 79 ? 6.364 8.661 -12.875 1.00 94.44 79 GLN A O 1
ATOM 572 N N . GLY A 1 80 ? 5.047 7.223 -11.773 1.00 91.81 80 GLY A N 1
ATOM 573 C CA . GLY A 1 80 ? 4.463 8.236 -10.900 1.00 91.81 80 GLY A CA 1
ATOM 574 C C . GLY A 1 80 ? 5.460 8.895 -9.941 1.00 91.81 80 GLY A C 1
ATOM 575 O O . GLY A 1 80 ? 5.122 9.887 -9.305 1.00 91.81 80 GLY A O 1
ATOM 576 N N . GLN A 1 81 ? 6.687 8.371 -9.843 1.00 90.50 81 GLN A N 1
ATOM 577 C CA . GLN A 1 81 ? 7.801 8.998 -9.122 1.00 90.50 81 GLN A CA 1
ATOM 578 C C . GLN A 1 81 ? 8.899 9.536 -10.052 1.00 90.50 81 GLN A C 1
ATOM 580 O O . GLN A 1 81 ? 9.895 10.077 -9.576 1.00 90.50 81 GLN A O 1
ATOM 585 N N . GLN A 1 82 ? 8.746 9.372 -11.368 1.00 90.06 82 GLN A N 1
ATOM 586 C CA . GLN A 1 82 ? 9.714 9.805 -12.380 1.00 90.06 82 GLN A CA 1
ATOM 587 C C . GLN A 1 82 ? 9.263 11.066 -13.122 1.00 90.06 82 GLN A C 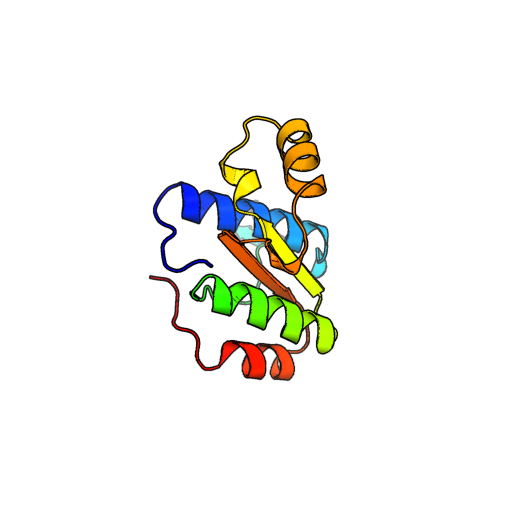1
ATOM 589 O O . GLN A 1 82 ? 10.095 11.748 -13.719 1.00 90.06 82 GLN A O 1
ATOM 594 N N . THR A 1 83 ? 7.971 11.386 -13.075 1.00 90.19 83 THR A N 1
ATOM 595 C CA . THR A 1 83 ? 7.390 12.553 -13.740 1.00 90.19 83 THR A CA 1
ATOM 596 C C . THR A 1 83 ? 7.128 13.695 -12.763 1.00 90.19 83 THR A C 1
ATOM 598 O O . THR A 1 83 ? 7.089 13.511 -11.544 1.00 90.19 83 THR A O 1
ATOM 601 N N . LYS A 1 84 ? 6.972 14.910 -13.301 1.00 87.31 84 LYS A N 1
ATOM 602 C CA . LYS A 1 84 ? 6.696 16.119 -12.504 1.00 87.31 84 LYS A CA 1
ATOM 603 C C . LYS A 1 84 ? 5.252 16.588 -12.618 1.00 87.31 84 LYS A C 1
ATOM 605 O O . LYS A 1 84 ? 4.814 17.407 -11.812 1.00 87.31 84 LYS A O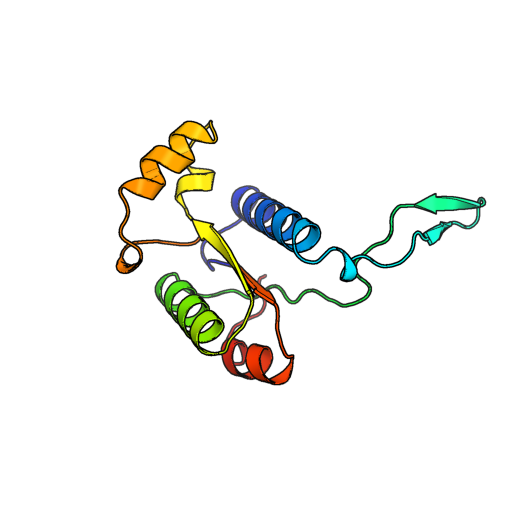 1
ATOM 610 N N . SER A 1 85 ? 4.519 16.080 -13.604 1.00 91.62 85 SER A N 1
ATOM 611 C CA . SER A 1 85 ? 3.104 16.367 -13.800 1.00 91.62 85 SER A CA 1
ATOM 612 C C . SER A 1 85 ? 2.292 15.088 -13.981 1.00 91.62 85 SER A C 1
ATOM 614 O O . SER A 1 85 ? 2.799 14.036 -14.380 1.00 91.62 85 SER A O 1
ATOM 616 N N . TYR A 1 86 ? 0.999 15.185 -13.678 1.00 89.50 86 TYR A N 1
ATOM 617 C CA . TYR A 1 86 ? 0.072 14.074 -13.864 1.00 89.50 86 TYR A CA 1
ATOM 618 C C . TYR A 1 86 ? -0.147 13.750 -15.350 1.00 89.50 86 TYR A C 1
ATOM 620 O O . TYR A 1 86 ? -0.283 12.585 -15.707 1.00 89.50 86 TYR A O 1
ATOM 628 N N . SER A 1 87 ? -0.103 14.757 -16.225 1.00 93.38 87 SER A N 1
ATOM 629 C CA . SER A 1 87 ? -0.204 14.556 -17.674 1.00 93.38 87 SER A CA 1
ATOM 630 C C . SER A 1 87 ? 0.975 13.750 -18.225 1.00 93.38 87 SER A C 1
ATOM 632 O O . SER A 1 87 ? 0.751 12.782 -18.942 1.00 93.38 87 SER A O 1
ATOM 634 N N . GLU A 1 88 ? 2.213 14.077 -17.824 1.00 92.06 88 GLU A N 1
ATOM 635 C CA . GLU A 1 88 ? 3.404 13.280 -18.175 1.00 92.06 88 GLU A CA 1
ATOM 636 C C . GLU A 1 88 ? 3.287 11.835 -17.675 1.00 92.06 88 GLU A C 1
ATOM 638 O O . GLU A 1 88 ? 3.692 10.896 -18.356 1.00 92.06 88 GLU A O 1
ATOM 643 N N . PHE A 1 89 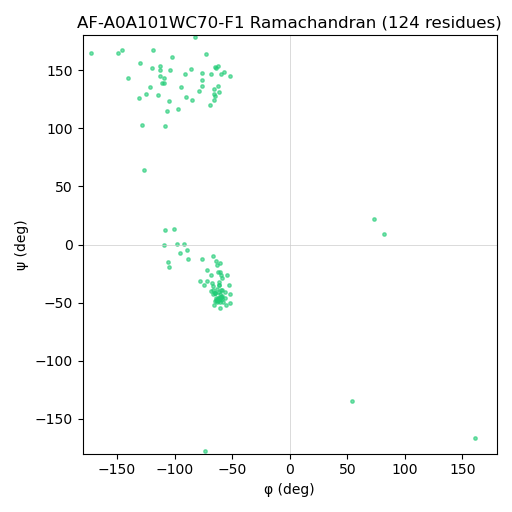? 2.733 11.647 -16.472 1.00 92.12 89 PHE A N 1
ATOM 644 C CA . PHE A 1 89 ? 2.512 10.315 -15.916 1.00 92.12 89 PHE A CA 1
ATOM 645 C C . PHE A 1 89 ? 1.538 9.497 -16.772 1.00 92.12 89 PHE A C 1
ATOM 647 O O . PHE A 1 89 ? 1.826 8.334 -17.058 1.00 92.12 89 PHE A O 1
ATOM 654 N N . ILE A 1 90 ? 0.416 10.093 -17.190 1.00 93.12 90 ILE A N 1
ATOM 655 C CA . ILE A 1 90 ? -0.568 9.436 -18.059 1.00 93.12 90 ILE A CA 1
ATOM 656 C C . ILE A 1 90 ? 0.086 9.041 -19.383 1.00 93.12 90 ILE A C 1
ATOM 658 O O . ILE A 1 90 ? 0.082 7.859 -19.714 1.00 93.12 90 ILE A O 1
ATOM 662 N N . GLU A 1 91 ? 0.711 9.992 -20.079 1.00 92.94 91 GLU A N 1
ATOM 663 C CA . GLU A 1 91 ? 1.345 9.762 -21.385 1.00 92.94 91 GLU A CA 1
ATOM 664 C C . GLU A 1 91 ? 2.383 8.633 -21.316 1.00 92.94 91 GLU A C 1
ATOM 666 O O . GLU A 1 91 ? 2.375 7.700 -22.119 1.00 92.94 91 GLU A O 1
ATOM 671 N N . MET A 1 92 ? 3.243 8.649 -20.294 1.00 90.50 92 MET A N 1
ATOM 672 C CA . MET A 1 92 ? 4.252 7.606 -20.126 1.00 90.50 92 MET A CA 1
ATOM 673 C C . MET A 1 92 ? 3.632 6.236 -19.818 1.00 90.50 92 MET A C 1
ATOM 675 O O . MET A 1 92 ? 4.146 5.213 -20.269 1.00 90.50 92 MET A O 1
ATOM 679 N N . THR A 1 93 ? 2.538 6.202 -19.054 1.00 91.00 93 THR A N 1
ATOM 680 C CA . THR A 1 93 ? 1.863 4.958 -18.655 1.00 91.00 93 THR A CA 1
ATOM 681 C C . THR A 1 93 ? 1.081 4.336 -19.813 1.00 91.00 93 THR A C 1
ATOM 683 O O . THR A 1 93 ? 1.070 3.113 -19.939 1.00 91.00 93 THR A O 1
ATOM 686 N N . GLU A 1 94 ? 0.485 5.145 -20.694 1.00 92.50 94 GLU A N 1
ATOM 687 C CA . GLU A 1 94 ? -0.255 4.684 -21.882 1.00 92.50 94 GLU A CA 1
ATOM 688 C C . GLU A 1 94 ? 0.609 3.862 -22.852 1.00 92.50 94 GLU A C 1
ATOM 690 O O . GLU A 1 94 ? 0.102 3.005 -23.577 1.00 92.50 94 GLU A O 1
ATOM 695 N N . HIS A 1 95 ? 1.924 4.081 -22.845 1.00 90.19 95 HIS A N 1
ATOM 696 C CA . HIS A 1 95 ? 2.871 3.374 -23.706 1.00 90.19 95 HIS A CA 1
ATOM 697 C C . HIS A 1 95 ? 3.474 2.109 -23.078 1.00 90.19 95 HIS A C 1
ATOM 699 O O . HIS A 1 95 ? 4.281 1.433 -23.721 1.00 90.19 95 HIS A O 1
ATOM 705 N N . ILE A 1 96 ? 3.096 1.761 -21.844 1.00 90.62 96 ILE A N 1
ATOM 706 C CA . ILE A 1 96 ? 3.631 0.598 -21.131 1.00 90.62 96 ILE A CA 1
ATOM 707 C C . ILE A 1 96 ? 2.589 -0.507 -21.121 1.00 90.62 96 ILE A C 1
ATOM 709 O O . ILE A 1 96 ? 1.473 -0.348 -20.626 1.00 90.62 96 ILE A O 1
ATOM 713 N N . ARG A 1 97 ? 2.973 -1.673 -21.639 1.00 87.81 97 ARG A N 1
ATOM 714 C CA . ARG A 1 97 ? 2.095 -2.837 -21.599 1.00 87.81 97 ARG A CA 1
ATOM 715 C C . ARG A 1 97 ? 1.923 -3.328 -20.158 1.00 87.81 97 ARG A C 1
ATOM 717 O O . ARG A 1 97 ? 2.879 -3.259 -19.382 1.00 87.81 97 ARG A O 1
ATOM 724 N N . PRO A 1 98 ? 0.751 -3.868 -19.782 1.00 81.00 98 PRO A N 1
ATOM 725 C CA . PRO A 1 98 ? 0.518 -4.370 -18.428 1.00 81.00 98 PRO A CA 1
ATOM 726 C C . PRO A 1 98 ? 1.570 -5.379 -17.941 1.00 81.00 98 PRO A C 1
ATOM 728 O O . PRO A 1 98 ? 1.906 -5.385 -16.759 1.00 81.00 98 PRO A O 1
ATOM 731 N N . GLU A 1 99 ? 2.105 -6.214 -18.835 1.00 82.88 99 GLU A N 1
ATOM 732 C CA . GLU A 1 99 ? 3.165 -7.185 -18.543 1.00 82.88 99 GLU A CA 1
ATOM 733 C C . GLU A 1 99 ? 4.531 -6.556 -18.227 1.00 82.88 99 GLU A C 1
ATOM 735 O O . GLU A 1 99 ? 5.316 -7.150 -17.485 1.00 82.88 99 GLU A O 1
ATOM 740 N N . ASP A 1 100 ? 4.789 -5.354 -18.743 1.00 88.00 100 ASP A N 1
ATOM 741 C CA . ASP A 1 100 ? 6.038 -4.609 -18.556 1.00 88.00 100 ASP A CA 1
ATOM 742 C C . ASP A 1 100 ? 5.945 -3.603 -17.395 1.00 88.00 100 ASP A C 1
ATOM 744 O O . ASP A 1 100 ? 6.947 -3.000 -16.991 1.00 88.00 100 ASP A O 1
ATOM 748 N N . MET A 1 101 ? 4.744 -3.428 -16.834 1.00 92.31 101 MET A N 1
ATOM 749 C CA . MET A 1 101 ? 4.479 -2.492 -15.751 1.00 92.31 101 MET A CA 1
ATOM 750 C C . MET A 1 101 ? 5.209 -2.897 -14.467 1.00 92.31 101 MET A C 1
ATOM 752 O O . MET A 1 101 ? 5.102 -4.023 -13.974 1.00 92.31 101 MET A O 1
ATOM 756 N N . LYS A 1 102 ? 5.927 -1.935 -13.884 1.00 95.19 102 LYS A N 1
ATOM 757 C CA . LYS A 1 102 ? 6.617 -2.071 -12.597 1.00 95.19 102 LYS A CA 1
ATOM 758 C C . LYS A 1 102 ? 5.964 -1.167 -11.572 1.00 95.19 102 LYS A C 1
ATOM 760 O O . LYS A 1 102 ? 5.567 -0.050 -11.895 1.00 95.19 102 LYS A O 1
ATOM 765 N N . TYR A 1 103 ? 5.916 -1.623 -10.326 1.00 97.12 103 TYR A N 1
ATOM 766 C CA . TYR A 1 103 ? 5.156 -0.963 -9.267 1.00 97.12 103 TYR A CA 1
ATOM 767 C C . TYR A 1 103 ? 6.053 -0.568 -8.102 1.00 97.12 103 TYR A C 1
ATOM 769 O O . TYR A 1 103 ? 6.839 -1.373 -7.617 1.00 97.12 103 TYR A O 1
ATOM 777 N N . THR A 1 104 ? 5.893 0.648 -7.592 1.00 97.50 104 THR A N 1
ATOM 778 C CA . THR A 1 104 ? 6.489 1.072 -6.312 1.00 97.50 104 THR A CA 1
ATOM 779 C C . THR A 1 104 ? 5.778 0.401 -5.131 1.00 97.50 104 THR A C 1
ATOM 781 O O . THR A 1 104 ? 6.384 0.068 -4.110 1.00 97.50 104 THR A O 1
ATOM 784 N N . GLY A 1 105 ? 4.480 0.136 -5.280 1.00 98.00 105 GLY A N 1
ATOM 785 C CA . GLY A 1 105 ? 3.644 -0.510 -4.283 1.00 98.00 105 GLY A CA 1
ATOM 786 C C . GLY A 1 105 ? 2.258 -0.839 -4.823 1.00 98.00 105 GLY A C 1
ATOM 787 O O . GLY A 1 105 ? 1.849 -0.343 -5.870 1.00 98.00 105 GLY A O 1
ATOM 788 N N . ILE A 1 106 ? 1.559 -1.698 -4.084 1.00 98.12 106 ILE A N 1
ATOM 789 C CA . ILE A 1 106 ? 0.162 -2.066 -4.312 1.00 98.12 106 ILE A CA 1
ATOM 790 C C . ILE A 1 106 ? -0.534 -2.178 -2.951 1.00 98.12 106 ILE A C 1
ATOM 792 O O . ILE A 1 106 ? 0.078 -2.654 -1.990 1.00 98.12 106 ILE A O 1
ATOM 796 N N . ALA A 1 107 ? -1.796 -1.769 -2.877 1.00 98.25 107 ALA A N 1
ATOM 797 C CA . ALA A 1 107 ? -2.706 -2.045 -1.773 1.00 98.25 107 ALA A CA 1
ATOM 798 C C . ALA A 1 107 ? -3.797 -3.009 -2.235 1.00 98.25 107 ALA A C 1
ATOM 800 O O . ALA A 1 107 ? -4.313 -2.888 -3.346 1.00 98.25 107 ALA A O 1
ATOM 801 N N . LEU A 1 108 ? -4.134 -3.963 -1.367 1.00 98.12 108 LEU A N 1
ATOM 802 C CA . LEU A 1 108 ? -5.154 -4.978 -1.611 1.00 98.12 108 LEU A CA 1
ATOM 803 C C . LEU A 1 108 ? -6.315 -4.764 -0.646 1.00 98.12 108 LEU A C 1
ATOM 805 O O . LEU A 1 108 ? -6.102 -4.709 0.566 1.00 98.12 108 LEU A O 1
ATOM 809 N N . ILE A 1 109 ? -7.534 -4.701 -1.174 1.00 96.88 109 ILE A N 1
ATOM 810 C CA . ILE A 1 109 ? -8.760 -4.569 -0.389 1.00 96.88 109 ILE A CA 1
ATOM 811 C C . ILE A 1 109 ? -9.694 -5.716 -0.763 1.00 96.88 109 ILE A C 1
ATOM 813 O O . ILE A 1 109 ? -9.923 -6.009 -1.933 1.00 96.88 109 ILE A O 1
ATOM 817 N N . GLY A 1 110 ? -10.212 -6.421 0.239 1.00 95.81 110 GLY A N 1
ATOM 818 C CA . GLY A 1 110 ? -11.015 -7.617 0.023 1.00 95.81 110 GLY A CA 1
ATOM 819 C C . GLY A 1 110 ? -11.107 -8.497 1.261 1.00 95.81 110 GLY A C 1
ATOM 820 O O . GLY A 1 110 ? -10.769 -8.096 2.375 1.00 95.81 110 GLY A O 1
ATOM 821 N N . GLN A 1 111 ? -11.574 -9.729 1.069 1.00 96.06 111 GLN A N 1
ATOM 822 C CA . GLN A 1 111 ? -11.805 -10.653 2.176 1.00 96.06 111 GLN A CA 1
ATOM 823 C C . GLN A 1 111 ? -10.497 -11.057 2.872 1.00 96.06 111 GLN A C 1
ATOM 825 O O . GLN A 1 111 ? -9.533 -11.480 2.228 1.00 96.06 111 GLN A O 1
ATOM 830 N N . LYS A 1 112 ? -10.499 -11.030 4.212 1.00 94.50 112 LYS A N 1
ATOM 831 C CA . LYS A 1 112 ? -9.330 -11.335 5.060 1.00 94.50 112 LYS A CA 1
ATOM 832 C C . LYS A 1 112 ? -8.659 -12.669 4.719 1.00 94.50 112 LYS A C 1
ATOM 834 O O . LYS A 1 112 ? -7.435 -12.741 4.668 1.00 94.50 112 LYS A O 1
ATOM 839 N N . LYS A 1 113 ? -9.444 -13.726 4.471 1.00 97.31 113 LYS A N 1
ATOM 840 C CA . LYS A 1 113 ? -8.921 -15.061 4.129 1.00 97.31 113 LYS A CA 1
ATOM 841 C C . LYS A 1 113 ? -8.182 -15.056 2.786 1.00 97.31 113 LYS A C 1
ATOM 843 O O . LYS A 1 113 ? -7.112 -15.652 2.680 1.00 97.31 113 LYS A O 1
ATOM 848 N N . THR A 1 114 ? -8.732 -14.365 1.789 1.00 97.94 114 THR A N 1
ATOM 849 C CA . THR A 1 114 ? -8.136 -14.224 0.455 1.00 97.94 114 THR A CA 1
ATOM 850 C C . THR A 1 114 ? -6.839 -13.431 0.523 1.00 97.94 114 THR A C 1
ATOM 852 O O . THR A 1 114 ? -5.803 -13.942 0.103 1.00 97.94 114 THR A O 1
ATOM 855 N N . ILE A 1 115 ? -6.863 -12.242 1.139 1.00 97.19 115 ILE A N 1
ATOM 856 C CA . ILE A 1 115 ? -5.661 -11.415 1.318 1.00 97.19 115 ILE A CA 1
ATOM 857 C C . ILE A 1 115 ? -4.593 -12.195 2.084 1.00 97.19 115 ILE A C 1
ATOM 859 O O . ILE A 1 115 ? -3.463 -12.299 1.615 1.00 97.19 115 ILE A O 1
ATOM 863 N N . GLY A 1 116 ? -4.956 -12.814 3.212 1.00 97.25 116 GLY A N 1
ATOM 864 C CA . GLY A 1 116 ? -4.029 -13.596 4.028 1.00 97.25 116 GLY A CA 1
ATOM 865 C C . GLY A 1 116 ? -3.338 -14.711 3.241 1.00 97.25 116 GLY A C 1
ATOM 866 O O . GLY A 1 116 ? -2.134 -14.897 3.377 1.00 97.25 116 GLY A O 1
ATOM 867 N N . ARG A 1 117 ? -4.063 -15.413 2.359 1.00 97.88 117 ARG A N 1
ATOM 868 C CA . ARG A 1 117 ? -3.493 -16.456 1.491 1.00 97.88 117 ARG A CA 1
ATOM 869 C C . ARG A 1 117 ? -2.483 -15.898 0.486 1.00 97.88 117 ARG A C 1
ATOM 871 O O . ARG A 1 117 ? -1.454 -16.547 0.281 1.00 97.88 117 ARG A O 1
ATOM 878 N N . ILE A 1 118 ? -2.792 -14.749 -0.119 1.00 98.06 118 ILE A N 1
ATOM 879 C CA . ILE A 1 118 ? -1.963 -14.076 -1.131 1.00 98.06 118 ILE A CA 1
ATOM 880 C C . ILE A 1 118 ? -0.655 -13.573 -0.506 1.00 98.06 118 ILE A C 1
ATOM 882 O O . ILE A 1 118 ? 0.417 -13.750 -1.080 1.00 98.06 118 ILE A O 1
ATOM 886 N N . VAL A 1 119 ? -0.724 -12.986 0.693 1.00 96.75 119 VAL A N 1
ATOM 887 C CA . VAL A 1 119 ? 0.418 -12.291 1.313 1.00 96.75 119 VAL A CA 1
ATOM 888 C C . VAL A 1 119 ? 1.200 -13.125 2.335 1.00 96.75 119 VAL A C 1
ATOM 890 O O . VAL A 1 119 ? 2.171 -12.632 2.898 1.00 96.75 119 VAL A O 1
ATOM 893 N N . ARG A 1 120 ? 0.818 -14.389 2.577 1.00 95.19 120 ARG A N 1
ATOM 894 C CA . ARG A 1 120 ? 1.326 -15.218 3.696 1.00 95.19 120 ARG A CA 1
ATOM 895 C C . ARG A 1 120 ? 2.849 -15.366 3.807 1.00 95.19 120 ARG A C 1
ATOM 897 O O . ARG A 1 120 ? 3.340 -15.650 4.888 1.00 95.19 120 ARG A O 1
ATOM 904 N N . ASN A 1 121 ? 3.568 -15.234 2.694 1.00 94.25 121 ASN A N 1
ATOM 905 C CA . ASN A 1 121 ? 5.017 -15.446 2.616 1.00 94.25 121 ASN A CA 1
ATOM 906 C C . ASN A 1 121 ? 5.789 -14.129 2.440 1.00 94.25 121 ASN A C 1
ATOM 908 O O . ASN A 1 121 ? 6.954 -14.157 2.049 1.00 94.25 121 ASN A O 1
ATOM 912 N N . LEU A 1 122 ? 5.130 -12.985 2.632 1.00 97.00 122 LEU A N 1
ATOM 913 C CA . LEU A 1 122 ? 5.768 -11.679 2.526 1.00 97.00 122 LEU A CA 1
ATOM 914 C C . LEU A 1 122 ? 6.303 -11.239 3.882 1.00 97.00 122 LEU A C 1
ATOM 916 O O . LEU A 1 122 ? 5.717 -11.520 4.926 1.00 97.00 122 LEU A O 1
ATOM 920 N N . GLU A 1 123 ? 7.411 -10.516 3.844 1.00 96.00 123 GLU A N 1
ATOM 921 C CA . GLU A 1 123 ? 8.017 -9.939 5.034 1.00 96.00 123 GLU A CA 1
ATOM 922 C C . GLU A 1 123 ? 7.385 -8.580 5.341 1.00 96.00 123 GLU A C 1
ATOM 924 O O . GLU A 1 123 ? 6.931 -7.862 4.441 1.00 96.00 123 GLU A O 1
ATOM 929 N N . LEU A 1 124 ? 7.369 -8.217 6.626 1.00 96.38 124 LEU A N 1
ATOM 930 C CA . LEU A 1 124 ? 7.030 -6.860 7.042 1.00 96.38 124 LEU A CA 1
ATOM 931 C C . LEU A 1 124 ? 8.058 -5.880 6.476 1.00 96.38 124 LEU A C 1
ATOM 933 O O . LEU A 1 124 ? 9.266 -6.127 6.513 1.00 96.38 124 LEU A O 1
ATOM 937 N N . LEU A 1 125 ? 7.556 -4.759 5.970 1.00 92.88 125 LEU A N 1
ATOM 938 C CA . LEU A 1 125 ? 8.371 -3.622 5.575 1.00 92.88 125 LEU A CA 1
ATOM 939 C C . LEU A 1 125 ? 9.111 -3.091 6.812 1.00 92.88 125 LEU A C 1
ATOM 941 O O . LEU A 1 125 ? 8.495 -2.916 7.865 1.00 92.88 125 LEU A O 1
ATOM 945 N N . ARG A 1 126 ? 10.420 -2.874 6.677 1.00 82.75 126 ARG A N 1
ATOM 946 C CA . ARG A 1 126 ? 11.293 -2.336 7.725 1.00 82.75 126 ARG A CA 1
ATOM 947 C C . ARG A 1 126 ? 11.689 -0.905 7.414 1.00 82.75 126 ARG A C 1
ATOM 949 O O . ARG A 1 126 ? 11.841 -0.606 6.208 1.00 82.75 126 ARG A O 1
#

Nearest PDB structures (foldseek):
  2gax-assembly1_A  TM=9.062E-01  e=1.247E-08  Agrobacterium fabrum str. C58
  8dk2-assembly1_H  TM=1.529E-01  e=7.445E-01  Pseudomonas aeruginosa PA14
  7nz3-assembly1_E1  TM=1.866E-01  e=1.741E+00  Photorhabdus thracensis

Mean predicted aligned error: 3.26 Å

pLDDT: mean 94.86, std 3.38, range [81.0, 98.25]

Secondary structure (DSSP, 8-state):
-BTT--HHHHHHHHHHHHHHHHHH-GGGS---EE-TTSPEEPP--SS----EEB-HHHHHHHHHHHHHTT-EEEEEEGGGGT-SSHHHHHHHHHTS-TTT--EEEEEEES-HHHHHHHHTTPEEP-

Foldseek 3Di:
DALVDDDPRLVVQCVVQVVVCCVVCVVQFDCWDADPVRDTDGGDRPDDDFAWYDHQVLQLVLQVLLVVVPKDKDFAFPLNVVDDDPVSSVVVVVPADSVRTTTPDMDTGDDPVSNCVSCVPTDGRD